Protein AF-A0A6A6SKW8-F1 (afdb_monomer)

Solvent-accessible surface area (backbone atoms only — not comparable to full-atom values): 3364 Å² total; per-residue (Å²): 135,84,79,78,81,75,75,71,93,74,59,65,61,64,51,48,56,50,50,50,54,50,39,53,52,35,33,74,75,63,32,73,86,28,67,70,31,49,50,48,52,50,54,48,51,51,53,38,40,74,67,64,77,53,131

Structure (mmCIF, N/CA/C/O backbone):
data_AF-A0A6A6SKW8-F1
#
_entry.id   AF-A0A6A6SKW8-F1
#
loop_
_atom_site.group_PDB
_atom_site.id
_atom_site.type_symbol
_atom_site.label_atom_id
_atom_site.label_alt_id
_atom_site.label_comp_id
_atom_site.label_asym_id
_atom_site.label_entity_id
_atom_site.label_seq_id
_atom_site.pdbx_PDB_ins_code
_atom_site.Cartn_x
_atom_site.Cartn_y
_atom_site.Cartn_z
_atom_site.occupancy
_atom_site.B_iso_or_equiv
_atom_site.auth_seq_id
_atom_site.auth_comp_id
_atom_site.auth_asym_id
_atom_site.auth_atom_id
_atom_site.pdbx_PDB_model_num
ATOM 1 N N . MET A 1 1 ? 4.528 21.611 -33.153 1.00 39.75 1 MET A N 1
ATOM 2 C CA . MET A 1 1 ? 5.083 20.286 -32.802 1.00 39.75 1 MET A CA 1
ATOM 3 C C . MET A 1 1 ? 5.215 20.227 -31.285 1.00 39.75 1 MET A C 1
ATOM 5 O O . MET A 1 1 ? 6.147 20.806 -30.746 1.00 39.75 1 MET A O 1
ATOM 9 N N . ALA A 1 2 ? 4.225 19.666 -30.588 1.00 44.81 2 ALA A N 1
ATOM 10 C CA . ALA A 1 2 ? 4.237 19.572 -29.130 1.00 44.81 2 ALA A CA 1
ATOM 11 C C . ALA A 1 2 ? 5.263 18.514 -28.704 1.00 44.81 2 ALA A C 1
ATOM 13 O O . ALA A 1 2 ? 5.084 17.330 -28.982 1.00 44.81 2 ALA A O 1
ATOM 14 N N . GLY A 1 3 ? 6.358 18.951 -28.080 1.00 47.94 3 GLY A N 1
ATOM 15 C CA . GLY A 1 3 ? 7.327 18.055 -27.463 1.00 47.94 3 GLY A CA 1
ATOM 16 C C . GLY A 1 3 ? 6.649 17.309 -26.322 1.00 47.94 3 GLY A C 1
ATOM 17 O O . GLY A 1 3 ? 6.332 17.896 -25.291 1.00 47.94 3 GLY A O 1
ATOM 18 N N . LEU A 1 4 ? 6.389 16.022 -26.537 1.00 56.19 4 LEU A N 1
ATOM 19 C CA . LEU A 1 4 ? 5.917 15.102 -25.519 1.00 56.19 4 LEU A CA 1
ATOM 20 C C . LEU A 1 4 ? 6.987 15.062 -24.417 1.00 56.19 4 LEU A C 1
ATOM 22 O O . LEU A 1 4 ? 8.046 14.462 -24.592 1.00 56.19 4 LEU A O 1
ATOM 26 N N . VAL A 1 5 ? 6.741 15.752 -23.300 1.00 56.47 5 VAL A N 1
ATOM 27 C CA . VAL A 1 5 ? 7.565 15.650 -22.091 1.00 56.47 5 VAL A CA 1
ATOM 28 C C . VAL A 1 5 ? 7.356 14.246 -21.534 1.00 56.47 5 VAL A C 1
ATOM 30 O O . VAL A 1 5 ? 6.485 14.000 -20.700 1.00 56.47 5 VAL A O 1
ATOM 33 N N . VAL A 1 6 ? 8.135 13.298 -22.046 1.00 58.75 6 VAL A N 1
ATOM 34 C CA . VAL A 1 6 ? 8.260 11.962 -21.476 1.00 58.75 6 VAL A CA 1
ATOM 35 C C . VAL A 1 6 ? 8.927 12.137 -20.116 1.00 58.75 6 VAL A C 1
ATOM 37 O O . VAL A 1 6 ? 10.127 12.383 -20.008 1.00 58.75 6 VAL A O 1
ATOM 40 N N . LYS A 1 7 ? 8.112 12.074 -19.059 1.00 59.28 7 LYS A N 1
ATOM 41 C CA . LYS A 1 7 ? 8.580 12.001 -17.674 1.00 59.28 7 LYS A CA 1
ATOM 42 C C . LYS A 1 7 ? 9.465 10.750 -17.532 1.00 59.28 7 LYS A C 1
ATOM 44 O O . LYS A 1 7 ? 9.013 9.667 -17.903 1.00 59.28 7 LYS A O 1
ATOM 49 N N . PRO A 1 8 ? 10.701 10.859 -17.017 1.00 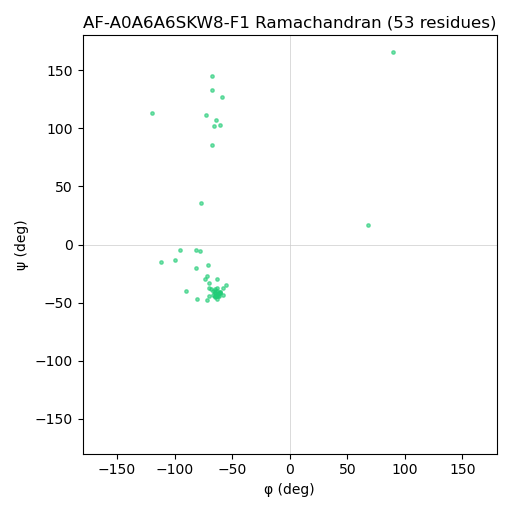53.19 8 PRO A N 1
ATOM 50 C CA . PRO A 1 8 ? 11.600 9.714 -16.929 1.00 53.19 8 PRO A CA 1
ATOM 51 C C . PRO A 1 8 ? 11.077 8.678 -15.916 1.00 53.1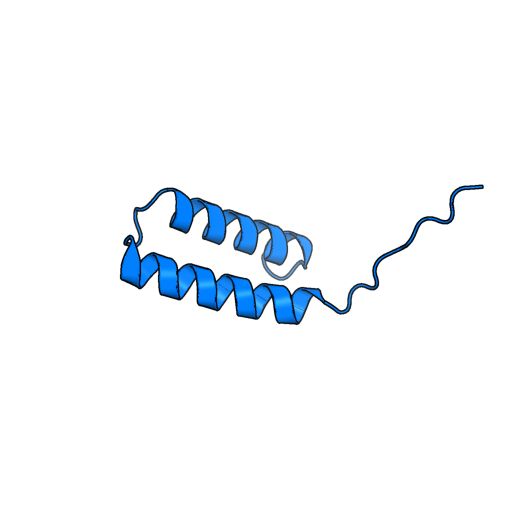9 8 PRO A C 1
ATOM 53 O O . PRO A 1 8 ? 10.530 9.061 -14.876 1.00 53.19 8 PRO A O 1
ATOM 56 N N . PRO A 1 9 ? 11.278 7.367 -16.153 1.00 53.41 9 PRO A N 1
ATOM 57 C CA . PRO A 1 9 ? 10.778 6.289 -15.298 1.00 53.41 9 PRO A CA 1
ATOM 58 C C . PRO A 1 9 ? 11.612 6.097 -14.013 1.00 53.41 9 PRO A C 1
ATOM 60 O O . PRO A 1 9 ? 11.789 4.980 -13.542 1.00 53.41 9 PRO A O 1
ATOM 63 N N . GLY A 1 10 ? 12.127 7.181 -13.427 1.00 54.34 10 GLY A N 1
ATOM 64 C CA . GLY A 1 10 ? 12.983 7.151 -12.234 1.00 54.34 10 GLY A CA 1
ATOM 65 C C . GLY A 1 10 ? 12.272 7.463 -10.913 1.00 54.34 10 GLY A C 1
ATOM 66 O O . GLY A 1 10 ? 12.829 7.208 -9.855 1.00 54.34 10 GLY A O 1
ATOM 67 N N . ARG A 1 11 ? 11.039 7.992 -10.944 1.00 53.34 11 ARG A N 1
ATOM 68 C CA . ARG A 1 11 ? 10.334 8.487 -9.739 1.00 53.34 11 ARG A CA 1
ATOM 69 C C . ARG A 1 11 ? 9.374 7.491 -9.083 1.00 53.34 11 ARG A C 1
ATOM 71 O O . ARG A 1 11 ? 8.800 7.768 -8.033 1.00 53.34 11 ARG A O 1
ATOM 78 N N . TRP A 1 12 ? 9.189 6.326 -9.696 1.00 55.25 12 TRP A N 1
ATOM 79 C CA . TRP A 1 12 ? 8.215 5.329 -9.246 1.00 55.25 12 TRP A CA 1
ATOM 80 C C . TRP A 1 12 ? 8.605 4.620 -7.948 1.00 55.25 12 TRP A C 1
ATOM 82 O O . TRP A 1 12 ? 7.749 3.978 -7.350 1.00 55.25 12 TRP A O 1
ATOM 92 N N . LYS A 1 13 ? 9.880 4.682 -7.544 1.00 57.38 13 LYS A N 1
ATOM 93 C CA . LYS A 1 13 ? 10.370 4.057 -6.307 1.00 57.38 13 LYS A CA 1
ATOM 94 C C . LYS A 1 13 ? 10.066 4.930 -5.087 1.00 57.38 13 LYS A C 1
ATOM 96 O O . LYS A 1 13 ? 9.427 4.463 -4.159 1.00 57.38 13 LYS A O 1
ATOM 101 N N . GLU A 1 14 ? 10.360 6.229 -5.181 1.00 61.88 14 GLU A N 1
ATOM 102 C CA . GLU A 1 14 ? 9.941 7.230 -4.184 1.00 61.88 14 GLU A CA 1
ATOM 103 C C . GLU A 1 14 ? 8.420 7.280 -4.009 1.00 61.88 14 GLU A C 1
ATOM 105 O O . GLU A 1 14 ? 7.922 7.448 -2.902 1.00 61.88 14 GLU A O 1
ATOM 110 N N . THR A 1 15 ? 7.670 7.117 -5.102 1.00 66.44 15 THR A N 1
ATOM 111 C CA . THR A 1 15 ? 6.201 7.153 -5.044 1.00 66.44 15 THR A CA 1
ATOM 112 C C . THR A 1 15 ? 5.643 5.921 -4.327 1.00 66.44 15 THR A C 1
ATOM 114 O O . THR A 1 15 ? 4.658 6.036 -3.613 1.00 66.44 15 THR A O 1
ATOM 117 N N . GLU A 1 16 ? 6.296 4.763 -4.461 1.00 67.50 16 GLU A N 1
ATOM 118 C CA . GLU A 1 16 ? 5.900 3.526 -3.779 1.00 67.50 16 GLU A CA 1
ATOM 119 C C . GLU A 1 16 ? 6.159 3.604 -2.270 1.00 67.50 16 GLU A C 1
ATOM 121 O O . GLU A 1 16 ? 5.277 3.272 -1.484 1.00 67.50 16 GLU A O 1
ATOM 126 N N . GLU A 1 17 ? 7.319 4.118 -1.851 1.00 73.69 17 GLU A N 1
ATOM 127 C CA . GLU A 1 17 ? 7.613 4.348 -0.428 1.00 73.69 17 GLU A CA 1
ATOM 128 C C . GLU A 1 17 ? 6.665 5.377 0.202 1.00 73.69 17 GLU A C 1
ATOM 130 O O . GLU A 1 17 ? 6.194 5.178 1.324 1.00 73.69 17 GLU A O 1
ATOM 135 N N . LEU A 1 18 ? 6.339 6.450 -0.526 1.00 77.06 18 LEU A N 1
ATOM 136 C CA . LEU A 1 18 ? 5.349 7.430 -0.080 1.00 77.06 18 LEU A CA 1
ATOM 137 C C . LEU A 1 18 ? 3.949 6.816 0.029 1.00 77.06 18 LEU A C 1
ATOM 139 O O . LEU A 1 18 ? 3.274 7.044 1.031 1.00 77.06 18 LEU A O 1
ATOM 143 N N . ASP A 1 19 ? 3.514 6.017 -0.948 1.00 75.19 19 ASP A N 1
ATOM 144 C CA . ASP A 1 19 ? 2.203 5.358 -0.894 1.00 75.19 19 ASP A CA 1
ATOM 145 C C . ASP A 1 19 ? 2.116 4.350 0.259 1.00 75.19 19 ASP A C 1
ATOM 147 O O . ASP A 1 19 ? 1.090 4.289 0.940 1.00 75.19 19 ASP A O 1
ATOM 151 N N . VAL A 1 20 ? 3.191 3.609 0.544 1.00 79.62 20 VAL A N 1
ATOM 152 C CA . VAL A 1 20 ? 3.246 2.690 1.692 1.00 79.62 20 VAL A CA 1
ATOM 153 C C . VAL A 1 20 ? 3.112 3.457 3.012 1.00 79.62 20 VAL A C 1
ATOM 155 O O . VAL A 1 20 ? 2.271 3.093 3.836 1.00 79.62 20 VAL A O 1
ATOM 158 N N . GLN A 1 21 ? 3.848 4.558 3.192 1.00 84.50 21 GLN A N 1
ATOM 159 C CA . GLN A 1 21 ? 3.736 5.397 4.396 1.00 84.50 21 GLN A CA 1
ATOM 160 C C . GLN A 1 21 ? 2.341 6.023 4.545 1.00 84.50 21 GLN A C 1
ATOM 162 O O . GLN A 1 21 ? 1.802 6.124 5.654 1.00 84.50 21 GLN A O 1
ATOM 167 N N . VAL A 1 22 ? 1.724 6.428 3.432 1.00 81.25 22 VAL A N 1
ATOM 168 C CA . VAL A 1 22 ? 0.362 6.972 3.418 1.00 81.25 22 VAL A CA 1
ATOM 169 C C . VAL A 1 22 ? -0.655 5.899 3.798 1.00 81.25 22 VAL A C 1
ATOM 171 O O . VAL A 1 22 ? -1.543 6.181 4.604 1.00 81.25 22 VAL A O 1
ATOM 174 N N . ILE A 1 23 ? -0.534 4.677 3.274 1.00 81.75 23 ILE A N 1
ATOM 175 C CA . IL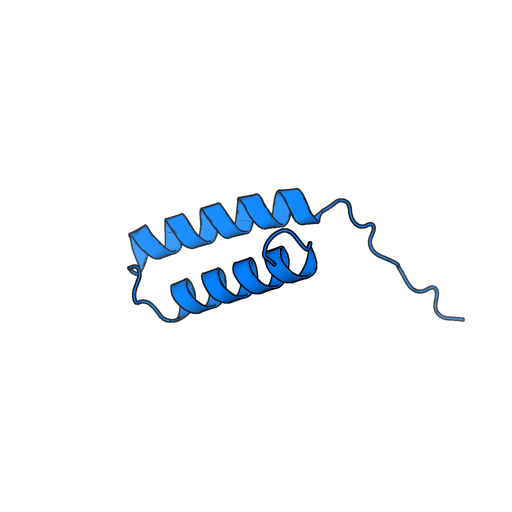E A 1 23 ? -1.407 3.553 3.641 1.00 81.75 23 ILE A CA 1
ATOM 176 C C . ILE A 1 23 ? -1.244 3.216 5.122 1.00 81.75 23 ILE A C 1
ATOM 178 O O . ILE A 1 23 ? -2.250 3.051 5.803 1.00 81.75 23 ILE A O 1
ATOM 182 N N . GLU A 1 24 ? -0.020 3.158 5.642 1.00 82.94 24 GLU A N 1
ATOM 183 C CA . GLU A 1 24 ? 0.241 2.845 7.051 1.00 82.94 24 GLU A CA 1
ATOM 184 C C . GLU A 1 24 ? -0.333 3.919 7.988 1.00 82.94 24 GLU A C 1
ATOM 186 O O . GLU A 1 24 ? -1.036 3.615 8.956 1.00 82.94 24 GLU A O 1
ATOM 191 N N . THR A 1 25 ? -0.140 5.194 7.642 1.00 83.56 25 THR A N 1
ATOM 192 C CA . THR A 1 25 ? -0.722 6.317 8.389 1.00 83.56 25 THR A CA 1
ATOM 193 C C . THR A 1 25 ? -2.248 6.277 8.338 1.00 83.56 25 THR A C 1
ATOM 195 O O . THR A 1 25 ? -2.908 6.451 9.363 1.00 83.56 25 THR A O 1
ATOM 198 N N . ARG A 1 26 ? -2.834 5.999 7.166 1.00 80.50 26 ARG A N 1
ATOM 199 C CA . ARG A 1 26 ? -4.290 5.877 7.000 1.00 80.50 26 ARG A CA 1
ATOM 200 C C . ARG A 1 26 ? -4.851 4.671 7.740 1.00 80.50 26 ARG A C 1
ATOM 202 O O . ARG A 1 26 ? -5.875 4.820 8.391 1.00 80.50 26 ARG A O 1
ATOM 209 N N . LYS A 1 27 ? -4.171 3.524 7.733 1.00 80.62 27 LYS A N 1
ATOM 210 C CA . LYS A 1 27 ? -4.541 2.358 8.545 1.00 80.62 27 LYS A CA 1
ATOM 211 C C . LYS A 1 27 ? -4.568 2.707 10.030 1.00 80.62 27 LYS A C 1
ATOM 213 O O . LYS A 1 27 ? -5.522 2.348 10.711 1.00 80.62 27 LYS A O 1
ATOM 218 N N . ARG A 1 28 ? -3.572 3.452 10.523 1.00 83.31 28 ARG A N 1
ATOM 219 C CA . ARG A 1 28 ? -3.500 3.856 11.935 1.00 83.31 28 ARG A CA 1
ATOM 220 C C . ARG A 1 28 ? -4.561 4.888 12.329 1.00 83.31 28 ARG A C 1
ATOM 222 O O . ARG A 1 28 ? -5.048 4.847 13.451 1.00 83.31 28 ARG A O 1
ATOM 229 N N . VAL A 1 29 ? -4.881 5.833 11.442 1.00 82.62 29 VAL A N 1
ATOM 230 C CA . VAL A 1 29 ? -5.791 6.958 11.742 1.00 82.62 29 VAL A CA 1
ATOM 231 C C . VAL A 1 29 ? -7.254 6.629 11.433 1.00 82.62 29 VAL A C 1
ATOM 233 O O . VAL A 1 29 ? -8.138 7.034 12.179 1.00 82.62 29 VAL A O 1
ATOM 236 N N . LEU A 1 30 ? -7.513 5.929 10.329 1.00 80.69 30 LEU A N 1
ATOM 237 C CA . LEU A 1 30 ? -8.854 5.692 9.782 1.00 80.69 30 LEU A CA 1
ATOM 238 C C . LEU A 1 30 ? -9.290 4.223 9.883 1.00 80.69 30 LEU A C 1
ATOM 240 O O . LEU A 1 30 ? -10.473 3.935 9.731 1.00 80.69 30 LEU A O 1
ATOM 244 N N . GLY A 1 31 ? -8.357 3.303 10.139 1.00 81.56 31 GLY A N 1
ATOM 245 C CA . GLY A 1 31 ? -8.608 1.864 10.141 1.00 81.56 31 GLY A CA 1
ATOM 246 C C . GLY A 1 31 ? -8.411 1.210 8.771 1.00 81.56 31 GLY A C 1
ATOM 247 O O . GLY A 1 31 ? -8.311 1.866 7.726 1.00 81.56 31 GLY A O 1
ATOM 248 N N . GLU A 1 32 ? -8.330 -0.121 8.778 1.00 74.81 32 GLU A N 1
ATOM 249 C CA . GLU A 1 32 ? -8.085 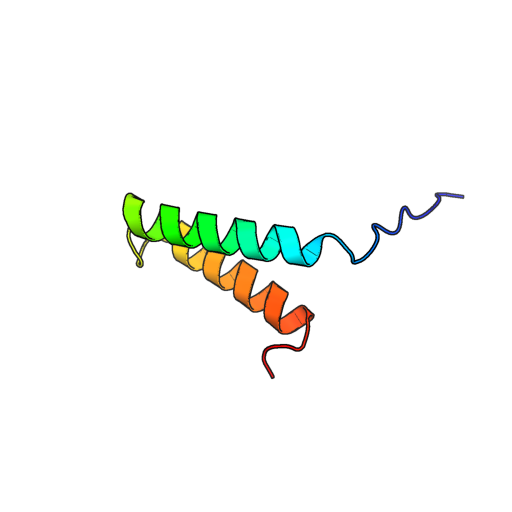-0.928 7.575 1.00 74.81 32 GLU A CA 1
ATOM 250 C C . GLU A 1 32 ? -9.306 -1.004 6.648 1.00 74.81 32 GLU A C 1
ATOM 252 O O . GLU A 1 32 ? -9.147 -1.061 5.431 1.00 74.81 32 GLU A O 1
ATOM 257 N N . GLU A 1 33 ? -10.514 -0.929 7.210 1.00 79.31 33 GLU A N 1
ATOM 258 C CA . GLU A 1 33 ? -11.782 -0.994 6.468 1.00 79.31 33 GLU A CA 1
ATOM 259 C C . GLU A 1 33 ? -12.182 0.343 5.832 1.00 79.31 33 GLU A C 1
ATOM 261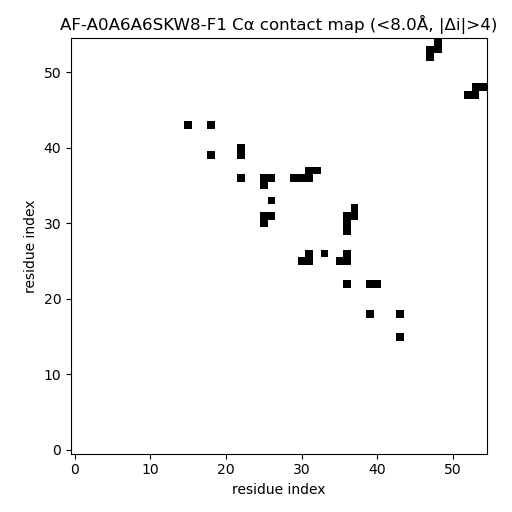 O O . GLU A 1 33 ? -13.170 0.432 5.101 1.00 79.31 33 GLU A O 1
ATOM 266 N N . HIS A 1 34 ? -11.420 1.410 6.086 1.00 82.81 34 HIS A N 1
AT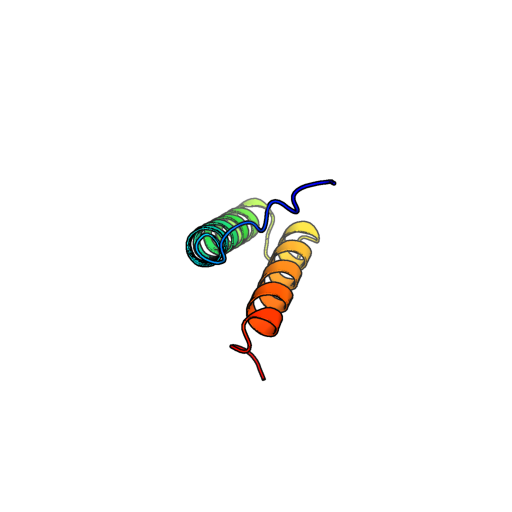OM 267 C CA . HIS A 1 34 ? -11.778 2.722 5.581 1.00 82.81 34 HIS A CA 1
ATOM 268 C C . HIS A 1 34 ? -11.666 2.775 4.044 1.00 82.81 34 HIS A C 1
ATOM 270 O O . HIS A 1 34 ? -10.622 2.410 3.488 1.00 82.81 34 HIS A O 1
ATOM 276 N N . PRO A 1 35 ? -12.672 3.317 3.327 1.00 80.00 35 PRO A N 1
ATOM 277 C CA . PRO A 1 35 ? -12.699 3.328 1.860 1.00 80.00 35 PRO A CA 1
ATOM 278 C C . PRO A 1 35 ? -11.461 3.971 1.221 1.00 80.00 35 PRO A C 1
ATOM 280 O O . PRO A 1 35 ? -10.971 3.520 0.185 1.00 80.00 35 PRO A O 1
ATOM 283 N N . TYR A 1 36 ? -10.906 5.006 1.859 1.00 76.81 36 TYR A N 1
ATOM 284 C CA . TYR A 1 36 ? -9.690 5.674 1.380 1.00 76.81 36 TYR A CA 1
ATOM 285 C C . TYR A 1 36 ? -8.417 4.841 1.567 1.00 76.81 36 TYR A C 1
ATOM 287 O O . TYR A 1 36 ? -7.465 5.013 0.805 1.00 76.81 36 TYR A O 1
ATOM 295 N N . THR A 1 37 ? -8.385 3.950 2.560 1.00 79.12 37 THR A N 1
ATOM 296 C CA . THR A 1 37 ? -7.281 3.006 2.767 1.00 79.12 37 THR A CA 1
ATOM 297 C C . THR A 1 37 ? -7.319 1.934 1.680 1.00 79.12 37 THR A C 1
ATOM 299 O O . THR A 1 37 ? -6.317 1.717 1.000 1.00 79.12 37 THR A O 1
ATOM 302 N N . LEU A 1 38 ? -8.495 1.348 1.429 1.00 82.44 38 LEU A N 1
ATOM 303 C CA . LEU A 1 38 ? -8.704 0.366 0.358 1.00 82.44 38 LEU A CA 1
ATOM 304 C C . LEU A 1 38 ? -8.396 0.946 -1.031 1.00 82.44 38 LEU A C 1
ATOM 306 O O . LEU A 1 38 ? -7.745 0.295 -1.847 1.00 82.44 38 LEU A O 1
ATOM 310 N N . THR A 1 39 ? -8.793 2.198 -1.280 1.00 84.69 39 THR A N 1
ATOM 311 C CA . THR A 1 39 ? -8.490 2.897 -2.540 1.00 84.69 39 THR A CA 1
ATOM 312 C C . THR A 1 39 ? -6.982 3.058 -2.744 1.00 84.69 39 THR A C 1
ATOM 314 O O . THR A 1 39 ? -6.485 2.776 -3.831 1.00 84.69 39 THR A O 1
ATOM 317 N N . SER A 1 40 ? -6.232 3.450 -1.707 1.00 79.38 40 SER A N 1
ATOM 318 C CA . SER A 1 40 ? -4.767 3.549 -1.799 1.00 79.38 40 SER A CA 1
ATOM 319 C C . SER A 1 40 ? -4.095 2.194 -2.018 1.00 79.38 40 SER A C 1
ATOM 321 O O . SER A 1 40 ? -3.191 2.098 -2.843 1.00 79.38 40 SER A O 1
ATOM 323 N N . ILE A 1 41 ? -4.561 1.137 -1.346 1.00 80.94 41 ILE A N 1
ATOM 324 C CA . ILE A 1 41 ? -4.053 -0.227 -1.558 1.00 80.94 41 ILE A CA 1
ATOM 325 C C . ILE A 1 41 ? -4.298 -0.674 -3.006 1.00 80.94 41 ILE A C 1
ATOM 327 O O . ILE A 1 41 ? -3.408 -1.246 -3.632 1.00 80.94 41 ILE A O 1
ATOM 331 N N . ASN A 1 42 ? -5.469 -0.370 -3.571 1.00 83.00 42 ASN A N 1
ATOM 332 C CA . ASN A 1 42 ? -5.778 -0.685 -4.963 1.00 83.00 42 ASN A CA 1
ATOM 333 C C . ASN A 1 42 ? -4.875 0.086 -5.946 1.00 83.00 42 ASN A C 1
ATOM 335 O O . ASN A 1 42 ? -4.365 -0.496 -6.902 1.00 83.00 42 ASN A O 1
ATOM 339 N N . THR A 1 43 ? -4.610 1.371 -5.690 1.00 81.19 43 THR A N 1
ATOM 340 C CA . THR A 1 43 ? -3.664 2.177 -6.485 1.00 81.19 43 THR A CA 1
ATOM 341 C C . THR A 1 43 ? -2.248 1.597 -6.446 1.00 81.19 43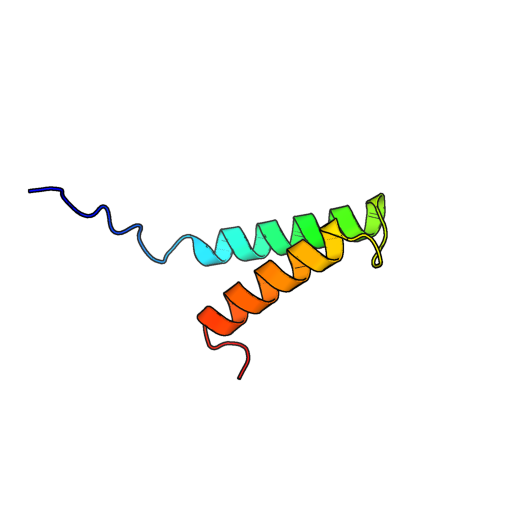 THR A C 1
ATOM 343 O O . THR A 1 43 ? -1.584 1.502 -7.484 1.00 81.19 43 THR A O 1
ATOM 346 N N . LEU A 1 44 ? -1.800 1.139 -5.274 1.00 79.31 44 LEU A N 1
ATOM 347 C CA . LEU A 1 44 ? -0.509 0.476 -5.117 1.00 79.31 44 LEU A CA 1
ATOM 348 C C . LEU A 1 44 ? -0.470 -0.858 -5.880 1.00 79.31 44 LEU A C 1
ATOM 350 O O . LEU A 1 44 ? 0.470 -1.105 -6.634 1.00 79.31 44 LEU A O 1
ATOM 354 N N . ALA A 1 45 ? -1.514 -1.683 -5.769 1.00 81.88 45 ALA A N 1
ATOM 355 C CA . ALA A 1 45 ? -1.622 -2.953 -6.488 1.00 81.88 45 ALA A CA 1
ATOM 356 C C . ALA A 1 45 ? -1.593 -2.765 -8.015 1.00 81.88 45 ALA A C 1
ATOM 358 O O . ALA A 1 45 ? -0.911 -3.514 -8.716 1.00 81.88 45 ALA A O 1
ATOM 359 N N . LEU A 1 46 ? -2.270 -1.739 -8.542 1.00 82.06 46 LEU A N 1
ATOM 360 C CA . LEU A 1 46 ? -2.224 -1.385 -9.965 1.00 82.06 46 LEU A CA 1
ATOM 361 C C . LEU A 1 46 ? -0.830 -0.925 -10.398 1.00 82.06 46 LEU A C 1
ATOM 363 O O . LEU A 1 46 ? -0.359 -1.313 -11.468 1.00 82.06 46 LEU A O 1
ATOM 367 N N . THR A 1 47 ? -0.152 -0.145 -9.558 1.00 78.25 47 THR A N 1
ATOM 368 C CA . THR A 1 47 ? 1.219 0.316 -9.812 1.00 78.25 47 THR A CA 1
ATOM 369 C C . THR A 1 47 ? 2.196 -0.860 -9.841 1.00 78.25 47 THR A C 1
ATOM 371 O O . THR A 1 47 ? 3.012 -0.968 -10.756 1.00 78.25 47 THR A O 1
ATOM 374 N N . LEU A 1 48 ? 2.078 -1.793 -8.895 1.00 73.94 48 LEU A N 1
ATOM 375 C CA . LEU A 1 48 ? 2.899 -3.003 -8.829 1.00 73.94 48 LEU A CA 1
ATOM 376 C C . LEU A 1 48 ? 2.601 -3.982 -9.978 1.00 73.94 48 LEU A C 1
ATOM 378 O O . LEU A 1 48 ? 3.529 -4.555 -10.554 1.00 73.94 48 LEU A O 1
ATOM 382 N N . LYS A 1 49 ? 1.328 -4.122 -10.374 1.00 76.31 49 LYS A N 1
ATOM 383 C CA . LYS A 1 49 ? 0.917 -4.888 -11.562 1.00 76.31 49 LYS A CA 1
ATOM 384 C C . LYS A 1 49 ? 1.482 -4.276 -12.844 1.00 76.31 49 LYS A C 1
ATOM 386 O O . LYS A 1 49 ? 2.014 -4.998 -13.681 1.00 76.31 49 LYS A O 1
ATOM 391 N N . GLY A 1 50 ? 1.436 -2.949 -12.979 1.00 74.31 50 GLY A N 1
ATOM 392 C CA . GLY A 1 50 ? 2.050 -2.225 -14.097 1.00 74.31 50 GLY A CA 1
ATOM 393 C C . GLY A 1 50 ? 3.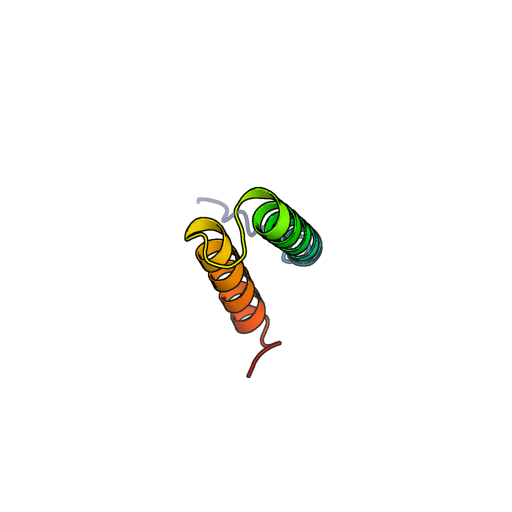574 -2.374 -14.149 1.00 74.31 50 GLY A C 1
ATOM 394 O O . GLY A 1 50 ? 4.152 -2.394 -15.233 1.00 74.31 50 GLY A O 1
ATOM 395 N N . LYS A 1 51 ? 4.221 -2.551 -12.990 1.00 66.06 51 LYS A N 1
ATOM 396 C CA . LYS A 1 51 ? 5.654 -2.871 -12.874 1.00 66.06 51 LYS A CA 1
ATOM 397 C C . LYS A 1 51 ? 5.985 -4.346 -13.150 1.00 66.06 51 LYS A C 1
ATOM 399 O O . LYS A 1 51 ? 7.161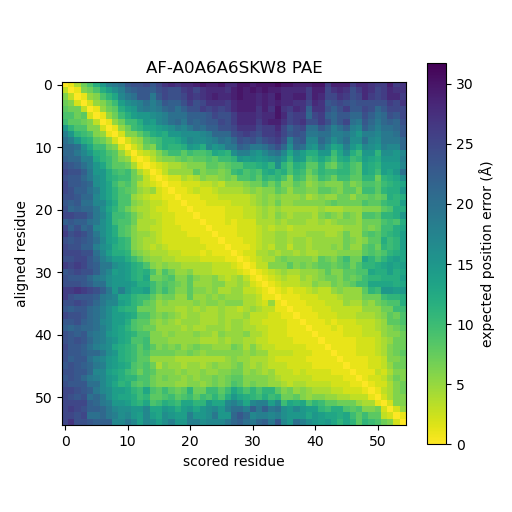 -4.696 -13.166 1.00 66.06 51 LYS A O 1
ATOM 404 N N . GLY A 1 52 ? 4.990 -5.214 -13.356 1.00 67.69 52 GLY A N 1
ATOM 405 C CA . GLY A 1 52 ? 5.199 -6.650 -13.580 1.00 67.69 52 GLY A CA 1
ATOM 406 C C . GLY A 1 52 ? 5.727 -7.406 -12.354 1.00 67.69 52 GLY A C 1
ATOM 407 O O . GLY A 1 52 ? 6.234 -8.517 -12.500 1.00 67.69 52 GLY A O 1
ATOM 408 N N . LEU A 1 53 ? 5.623 -6.809 -11.159 1.00 61.28 53 LEU A N 1
ATOM 409 C CA . LEU A 1 53 ? 6.046 -7.408 -9.886 1.00 61.28 53 LEU A CA 1
ATOM 410 C C . LEU A 1 53 ? 5.001 -8.374 -9.316 1.00 61.28 53 LEU A C 1
ATOM 412 O O . LEU A 1 53 ? 5.335 -9.230 -8.503 1.00 61.28 53 LEU A O 1
ATOM 416 N N . ILE A 1 54 ? 3.750 -8.252 -9.758 1.00 50.81 54 ILE A N 1
ATOM 417 C CA . ILE A 1 54 ? 2.657 -9.156 -9.405 1.00 50.81 54 ILE A CA 1
ATOM 418 C C . ILE A 1 54 ? 2.157 -9.763 -10.720 1.00 50.81 54 ILE A C 1
ATOM 420 O O . ILE A 1 54 ? 1.683 -9.025 -11.588 1.00 50.81 54 ILE A O 1
ATOM 424 N N . LYS A 1 55 ? 2.352 -11.075 -10.889 1.00 48.22 55 LYS A N 1
ATOM 425 C CA . LYS A 1 55 ? 1.877 -11.866 -12.035 1.00 48.22 55 LYS A CA 1
ATOM 426 C C . LYS A 1 55 ? 0.547 -12.526 -11.715 1.00 48.22 55 LYS A C 1
ATOM 428 O O . LYS A 1 55 ? 0.406 -12.996 -10.566 1.00 48.22 55 LYS A O 1
#

Foldseek 3Di:
DDPDPPDDPPCLVVVLVVLVVVLVVCCVPVNCPDPVSVVSVVVNVVSCVVVVVDD

Radius of gyration: 14.3 Å; Cα contacts (8 Å, |Δi|>4): 22; chains: 1; bounding box: 26×32×45 Å

Mean predicted aligned error: 10.9 Å

Organism: NCBI:txid1314788

InterPro domains:
  IPR011990 Tetratricopeptide-like helical domain superfamily [G3DSA:1.25.40.10] (2-55)

pLDDT: mean 70.9, std 12.65, range [39.75, 84.69]

Nearest PDB structures (foldseek):
  5npl-assembly1_A  TM=8.597E-01  e=3.091E+00  Microcystis aeruginosa PCC 7806
  2c0s-assembly1_A  TM=7.723E-01  e=3.517E+00  Bacillus anthracis str. Ames

Secondary structure (DSSP, 8-state):
--------TTSHHHHHHHHHHHHHHHHHHH-TT-HHHHHHHHHHHHHHHHTT---

Sequence (55 aa):
MAGLVVKPPGRWKETEELDVQVIETRKRVLGEEHPYTLTSINTLALTLKGKGLIK